Protein AF-A0AAP1Y9V9-F1 (afdb_monomer_lite)

Organism: NCBI:txid488447

Sequence (174 aa):
MPEAIRRLPFLPSIESAYAQGYRRLIYQPSYTEPELLLKYSEDALLICGTFGADVMSVFMSTMRAGGGTAKEEALLGRVVAIAATTPFPSNDGIKMVADLYLANQSSTGKISTFDEIEQFLIGHLVARWQDGLADLLDSGIVSVDQAKTAFPRSRNIEAFLTGYLKQKTPLAAS

Radius of gyration: 19.27 Å; chains: 1; bounding box: 49×48×45 Å

Structure (mmCIF, N/CA/C/O backbone):
data_AF-A0AAP1Y9V9-F1
#
_entry.id   AF-A0AAP1Y9V9-F1
#
loop_
_atom_site.group_PDB
_atom_site.id
_atom_site.type_symbol
_atom_site.label_atom_id
_atom_site.label_alt_id
_atom_site.label_comp_id
_atom_site.label_asym_id
_atom_site.label_entity_id
_atom_site.label_seq_id
_atom_site.pdbx_PDB_ins_code
_atom_site.Cartn_x
_atom_site.Cartn_y
_atom_site.Cartn_z
_atom_site.occupancy
_atom_site.B_iso_or_equiv
_atom_site.auth_seq_id
_atom_site.auth_comp_id
_atom_site.auth_asym_id
_atom_site.auth_atom_id
_atom_site.pdbx_PDB_model_num
ATOM 1 N N . MET A 1 1 ? 9.763 -18.306 8.914 1.00 54.47 1 MET A N 1
ATOM 2 C CA . MET A 1 1 ? 9.247 -18.309 7.528 1.00 54.47 1 MET A CA 1
ATOM 3 C C . MET A 1 1 ? 8.392 -19.557 7.327 1.00 54.47 1 MET A C 1
ATOM 5 O O . MET A 1 1 ? 8.914 -20.635 7.605 1.00 54.47 1 MET A O 1
ATOM 9 N N . PRO A 1 2 ? 7.115 -19.425 6.922 1.00 63.97 2 PRO A N 1
ATOM 10 C CA . PRO A 1 2 ? 6.211 -20.552 6.668 1.00 63.97 2 PRO A CA 1
ATOM 11 C C . PRO A 1 2 ? 6.784 -21.564 5.666 1.00 63.97 2 PRO A C 1
ATOM 13 O O . PRO A 1 2 ? 7.487 -21.182 4.730 1.00 63.97 2 PRO A O 1
ATOM 16 N N . GLU A 1 3 ? 6.472 -22.850 5.838 1.00 67.75 3 GLU A N 1
ATOM 17 C CA . GLU A 1 3 ? 7.038 -23.934 5.018 1.00 67.75 3 GLU A CA 1
ATOM 18 C C . GLU A 1 3 ? 6.672 -23.810 3.530 1.00 67.75 3 GLU A C 1
ATOM 20 O O . GLU A 1 3 ? 7.513 -24.046 2.666 1.00 67.75 3 GLU A O 1
ATOM 25 N N . ALA A 1 4 ? 5.460 -23.341 3.224 1.00 69.06 4 ALA A N 1
ATOM 26 C CA . ALA A 1 4 ? 5.018 -23.092 1.853 1.00 69.06 4 ALA A CA 1
ATOM 27 C C . ALA A 1 4 ? 5.918 -22.084 1.109 1.00 69.06 4 ALA A C 1
ATOM 29 O O . ALA A 1 4 ? 6.189 -22.260 -0.074 1.00 69.06 4 ALA A O 1
ATOM 30 N N . ILE A 1 5 ? 6.449 -21.077 1.814 1.00 62.88 5 ILE A N 1
ATOM 31 C CA . ILE A 1 5 ? 7.340 -20.059 1.234 1.00 62.88 5 ILE A CA 1
ATOM 32 C C . ILE A 1 5 ? 8.739 -20.636 0.972 1.00 62.88 5 ILE A C 1
ATOM 34 O O . ILE A 1 5 ? 9.381 -20.258 -0.000 1.00 62.88 5 ILE A O 1
ATOM 38 N N . ARG A 1 6 ? 9.202 -21.609 1.775 1.00 63.50 6 ARG A N 1
ATOM 39 C CA . ARG A 1 6 ? 10.507 -22.277 1.568 1.00 63.50 6 ARG A CA 1
ATOM 40 C C . ARG A 1 6 ? 10.582 -23.076 0.268 1.00 63.50 6 ARG A C 1
ATOM 42 O O . ARG A 1 6 ? 11.681 -23.354 -0.192 1.00 63.50 6 ARG A O 1
ATOM 49 N N . ARG A 1 7 ? 9.435 -23.471 -0.290 1.00 74.44 7 ARG A N 1
ATOM 50 C CA . ARG A 1 7 ? 9.356 -24.247 -1.537 1.00 74.44 7 ARG A CA 1
ATOM 51 C C . ARG A 1 7 ? 9.358 -23.368 -2.789 1.00 74.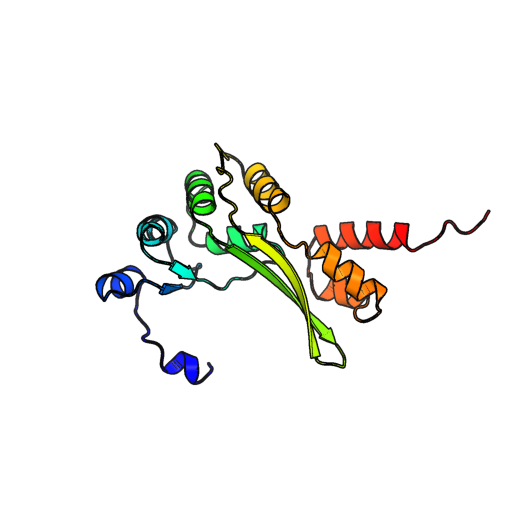44 7 ARG A C 1
ATOM 53 O O . ARG A 1 7 ? 9.420 -23.908 -3.889 1.00 74.44 7 ARG A O 1
ATOM 60 N N . LEU A 1 8 ? 9.272 -22.045 -2.641 1.00 72.00 8 LEU A N 1
ATOM 61 C CA . LEU A 1 8 ? 9.335 -21.132 -3.777 1.00 72.00 8 LEU A CA 1
ATOM 62 C C . LEU A 1 8 ? 10.791 -20.973 -4.245 1.00 72.00 8 LEU A C 1
ATOM 64 O O . LEU A 1 8 ? 11.683 -20.837 -3.404 1.00 72.00 8 LEU A O 1
ATOM 68 N N . PRO A 1 9 ? 11.048 -20.971 -5.566 1.00 78.50 9 PRO A N 1
ATOM 69 C CA . PRO A 1 9 ? 12.379 -20.703 -6.091 1.00 78.50 9 PRO A CA 1
ATOM 70 C C . PRO A 1 9 ? 12.794 -19.281 -5.703 1.00 78.50 9 PRO A C 1
ATOM 72 O O . PRO A 1 9 ? 12.160 -18.305 -6.104 1.00 78.50 9 PRO A O 1
ATOM 75 N N . PHE A 1 10 ? 13.853 -19.166 -4.901 1.00 81.88 10 PHE A N 1
ATOM 76 C CA . PHE A 1 10 ? 14.435 -17.880 -4.539 1.00 81.88 10 PHE A CA 1
ATOM 77 C C . PHE A 1 10 ? 15.539 -17.537 -5.533 1.00 81.88 10 PHE A C 1
ATOM 79 O O . PHE A 1 10 ? 16.533 -18.256 -5.642 1.00 81.88 10 PHE A O 1
ATOM 86 N N . LEU A 1 11 ? 15.346 -16.448 -6.271 1.00 84.81 11 LEU A N 1
ATOM 87 C CA . LEU A 1 11 ? 16.291 -15.968 -7.270 1.00 84.81 11 LEU A CA 1
ATOM 88 C C . LEU A 1 11 ? 16.897 -14.638 -6.819 1.00 84.81 11 LEU A C 1
ATOM 90 O O . LEU A 1 11 ? 16.235 -13.873 -6.119 1.00 84.81 11 LEU A O 1
ATOM 94 N N . PRO A 1 12 ? 18.154 -14.356 -7.201 1.00 85.12 12 PRO A N 1
ATOM 95 C CA . PRO A 1 12 ? 18.893 -13.219 -6.663 1.00 85.12 12 PRO A CA 1
ATOM 96 C C . PRO A 1 12 ? 18.370 -11.865 -7.157 1.00 85.12 12 PRO A C 1
ATOM 98 O O . PRO A 1 12 ? 18.695 -10.847 -6.555 1.00 85.12 12 PRO A O 1
ATOM 101 N N . SER A 1 13 ? 17.598 -11.831 -8.252 1.00 90.25 13 SER A N 1
ATOM 102 C CA . SER A 1 13 ? 17.090 -10.588 -8.833 1.00 90.25 13 SER A CA 1
ATOM 103 C C . SER A 1 13 ? 15.874 -10.802 -9.747 1.00 90.25 13 SER A C 1
ATOM 105 O O . SER A 1 13 ? 15.600 -11.926 -10.190 1.00 90.25 13 SER A O 1
ATOM 107 N N . ILE A 1 14 ? 15.165 -9.709 -10.063 1.00 92.62 14 ILE A N 1
ATOM 108 C CA . ILE A 1 14 ? 14.035 -9.697 -11.009 1.00 92.62 14 ILE A CA 1
ATOM 109 C C . ILE A 1 14 ? 14.495 -10.133 -12.404 1.00 92.62 14 ILE A C 1
ATOM 111 O O . ILE A 1 14 ? 13.809 -10.906 -13.065 1.00 92.62 14 ILE A O 1
ATOM 115 N N . GLU A 1 15 ? 15.674 -9.697 -12.838 1.00 94.44 15 GLU A N 1
ATOM 116 C CA . GLU A 1 15 ? 16.256 -10.035 -14.136 1.00 94.44 15 GLU A CA 1
ATOM 117 C C . GLU A 1 15 ? 16.513 -11.536 -14.264 1.00 94.44 15 GLU A C 1
ATOM 119 O O . GLU A 1 15 ? 16.151 -12.139 -15.274 1.00 94.44 15 GLU A O 1
ATOM 124 N N . SER A 1 16 ? 17.099 -12.151 -13.230 1.00 93.00 16 SER A N 1
ATOM 125 C CA . SER A 1 16 ? 17.358 -13.594 -13.213 1.00 93.00 16 SER A CA 1
ATOM 126 C C . SER A 1 16 ? 16.056 -14.392 -13.277 1.00 93.00 16 SER A C 1
ATOM 128 O O . SER A 1 16 ? 15.955 -15.356 -14.038 1.00 93.00 16 SER A O 1
ATOM 130 N N . ALA A 1 17 ? 15.038 -13.960 -12.528 1.00 93.19 17 ALA A N 1
ATOM 131 C CA . ALA A 1 17 ? 13.720 -14.578 -12.570 1.00 93.19 17 ALA A CA 1
ATOM 132 C C . ALA A 1 17 ? 13.053 -14.421 -13.941 1.00 93.19 17 ALA A C 1
ATOM 134 O O . ALA A 1 17 ? 12.577 -15.395 -14.523 1.00 93.19 17 ALA A O 1
ATOM 135 N N . TYR A 1 18 ? 13.084 -13.223 -14.511 1.00 94.75 18 TYR A N 1
ATOM 136 C CA . TYR A 1 18 ? 12.505 -12.967 -15.822 1.00 94.75 18 TYR A CA 1
ATOM 137 C C . TYR A 1 18 ? 13.182 -13.788 -16.933 1.00 94.75 18 TYR A C 1
ATOM 139 O O . TYR A 1 18 ? 12.489 -14.361 -17.781 1.00 94.75 18 TYR A O 1
ATOM 147 N N . ALA A 1 19 ? 14.516 -13.903 -16.900 1.00 94.88 19 ALA A N 1
ATOM 148 C CA . ALA A 1 19 ? 15.305 -14.696 -17.847 1.00 94.88 19 ALA A CA 1
ATOM 149 C C . ALA A 1 19 ? 14.996 -16.202 -17.779 1.00 94.88 19 ALA A C 1
ATOM 151 O O . ALA A 1 19 ? 15.082 -16.893 -18.790 1.00 94.88 19 ALA A O 1
ATOM 152 N N . GLN A 1 20 ? 14.583 -16.704 -16.613 1.00 94.38 20 GLN A N 1
ATOM 153 C CA . GLN A 1 20 ? 14.127 -18.086 -16.426 1.00 94.38 20 GLN A CA 1
ATOM 154 C C . GLN A 1 20 ? 12.648 -18.298 -16.798 1.00 94.38 20 GLN A C 1
ATOM 156 O O . GLN A 1 20 ? 12.111 -19.385 -16.601 1.00 94.38 20 GLN A O 1
ATOM 161 N N . GLY A 1 21 ? 11.978 -17.276 -17.340 1.00 94.69 21 GLY A N 1
ATOM 162 C CA . GLY A 1 21 ? 10.594 -17.364 -17.809 1.00 94.69 21 GLY A CA 1
ATOM 163 C C . GLY A 1 21 ? 9.536 -17.042 -16.752 1.00 94.69 21 GLY A C 1
ATOM 164 O O . GLY A 1 21 ? 8.344 -17.148 -17.038 1.00 94.69 21 GLY A O 1
ATOM 165 N N . TYR A 1 22 ? 9.920 -16.611 -15.546 1.00 94.31 22 TYR A N 1
ATOM 166 C CA . TYR A 1 22 ? 8.941 -16.191 -14.543 1.00 94.31 22 TYR A CA 1
ATOM 167 C C . TYR A 1 22 ? 8.296 -14.850 -14.938 1.00 94.31 22 TYR A C 1
ATOM 169 O O . TYR A 1 22 ? 8.966 -13.932 -15.414 1.00 94.31 22 TYR A O 1
ATOM 177 N N . ARG A 1 23 ? 6.974 -14.746 -14.742 1.00 95.69 23 ARG A N 1
ATOM 178 C CA . ARG A 1 23 ? 6.146 -13.555 -15.048 1.00 95.69 23 ARG A CA 1
ATOM 179 C C . ARG A 1 23 ? 5.265 -13.091 -13.890 1.00 95.69 23 ARG A C 1
ATOM 181 O O . ARG A 1 23 ? 4.483 -12.165 -14.038 1.00 95.69 23 ARG A O 1
ATOM 188 N N . ARG A 1 24 ? 5.369 -13.745 -12.734 1.00 95.00 24 ARG A N 1
ATOM 189 C CA . ARG A 1 24 ? 4.740 -13.329 -11.475 1.00 95.00 24 ARG A CA 1
ATOM 190 C C . ARG A 1 24 ? 5.829 -13.333 -10.422 1.00 95.00 24 ARG A C 1
ATOM 192 O O . ARG A 1 24 ? 6.334 -14.403 -10.090 1.00 95.00 24 ARG A O 1
ATOM 199 N N . LEU A 1 25 ? 6.241 -12.154 -9.982 1.00 94.44 25 LEU A N 1
ATOM 200 C CA . LEU A 1 25 ? 7.453 -11.968 -9.195 1.00 94.44 25 LEU A CA 1
ATOM 201 C C . LEU A 1 25 ? 7.109 -11.268 -7.889 1.00 94.44 25 LEU A C 1
ATOM 203 O O . LEU A 1 25 ? 6.519 -10.192 -7.905 1.00 94.44 25 LEU A O 1
ATOM 207 N N . ILE A 1 26 ? 7.498 -11.876 -6.769 1.00 93.19 26 ILE A N 1
ATOM 208 C CA . ILE A 1 26 ? 7.462 -11.214 -5.465 1.00 93.19 26 ILE A CA 1
ATOM 209 C C . ILE A 1 26 ? 8.830 -10.575 -5.239 1.00 93.19 26 ILE A C 1
ATOM 211 O O . ILE A 1 26 ? 9.840 -11.276 -5.294 1.00 93.19 26 ILE A O 1
ATOM 215 N N . TYR A 1 27 ? 8.872 -9.268 -4.993 1.00 92.06 27 TYR A N 1
ATOM 216 C CA . TYR A 1 27 ? 10.117 -8.523 -4.798 1.00 92.06 27 TYR A CA 1
ATOM 217 C C . TYR A 1 27 ? 10.100 -7.692 -3.512 1.00 92.06 27 TYR A C 1
ATOM 219 O O . TYR A 1 27 ? 9.049 -7.443 -2.917 1.00 92.06 27 TYR A O 1
ATOM 227 N N . GLN A 1 28 ? 11.289 -7.259 -3.084 1.00 90.12 28 GLN A N 1
ATOM 228 C CA . GLN A 1 28 ? 11.462 -6.383 -1.929 1.00 90.12 28 GLN A CA 1
ATOM 229 C C . GLN A 1 28 ? 11.789 -4.950 -2.388 1.00 90.12 28 GLN A C 1
ATOM 231 O O . GLN A 1 28 ? 12.848 -4.737 -2.985 1.00 90.12 28 GLN A O 1
ATOM 236 N N . PRO A 1 29 ? 10.938 -3.952 -2.081 1.00 89.25 29 PRO A N 1
ATOM 237 C CA . PRO A 1 29 ? 11.039 -2.616 -2.674 1.00 89.25 29 PRO A CA 1
ATOM 238 C C . PRO A 1 29 ? 12.271 -1.826 -2.217 1.00 89.25 29 PRO A C 1
ATOM 240 O O . PRO A 1 29 ? 12.743 -0.955 -2.935 1.00 89.25 29 PRO A O 1
ATOM 243 N N . SER A 1 30 ? 12.851 -2.152 -1.057 1.00 87.19 30 SER A N 1
ATOM 244 C CA . SER A 1 30 ? 14.060 -1.483 -0.551 1.00 87.19 30 SER A CA 1
ATOM 245 C C . SER A 1 30 ? 15.330 -1.754 -1.367 1.00 87.19 30 SER A C 1
ATOM 247 O O . SER A 1 30 ? 16.323 -1.069 -1.153 1.00 87.19 30 SER A O 1
ATOM 249 N N . TYR A 1 31 ? 15.327 -2.767 -2.240 1.00 85.06 31 TYR A N 1
ATOM 250 C CA . TYR A 1 31 ? 16.508 -3.208 -2.999 1.00 85.06 31 TYR A CA 1
ATOM 251 C C . TYR A 1 31 ? 16.246 -3.310 -4.504 1.00 85.06 31 TYR A C 1
ATOM 253 O O . TYR A 1 31 ? 17.023 -3.929 -5.223 1.00 85.06 31 TYR A O 1
ATOM 261 N N . THR A 1 32 ? 15.113 -2.789 -4.975 1.00 88.12 32 THR A N 1
ATOM 262 C CA . THR A 1 32 ? 14.722 -2.886 -6.381 1.00 88.12 32 THR A CA 1
ATOM 263 C C . THR A 1 32 ? 14.587 -1.494 -6.961 1.00 88.12 32 THR A C 1
ATOM 265 O O . THR A 1 32 ? 13.717 -0.733 -6.546 1.00 88.12 32 THR A O 1
ATOM 268 N N . GLU A 1 33 ? 15.438 -1.187 -7.934 1.00 90.19 33 GLU A N 1
ATOM 269 C CA . GLU A 1 33 ? 15.424 0.104 -8.610 1.00 90.19 33 GLU A CA 1
ATOM 270 C C . GLU A 1 33 ? 14.121 0.300 -9.410 1.00 90.19 33 GLU A C 1
ATOM 272 O O . GLU A 1 33 ? 13.682 -0.628 -10.106 1.00 90.19 33 GLU A O 1
ATOM 277 N N . PRO A 1 34 ? 13.515 1.500 -9.381 1.00 89.81 34 PRO A N 1
ATOM 278 C CA . PRO A 1 34 ? 12.311 1.821 -10.149 1.00 89.81 34 PRO A CA 1
ATOM 279 C C . PRO A 1 34 ? 12.420 1.513 -11.644 1.00 89.81 34 PRO A C 1
ATOM 281 O O . PRO A 1 34 ? 11.443 1.117 -12.272 1.00 89.81 34 PRO A O 1
ATOM 284 N N . GLU A 1 35 ? 13.608 1.665 -12.229 1.00 91.50 35 GLU A N 1
ATOM 285 C CA . GLU A 1 35 ? 13.878 1.339 -13.630 1.00 91.50 35 GLU A CA 1
ATOM 286 C C . GLU A 1 35 ? 13.600 -0.129 -13.953 1.00 91.50 35 GLU A C 1
ATOM 288 O O . GLU A 1 35 ? 13.085 -0.439 -15.028 1.00 91.50 35 GLU A O 1
ATOM 293 N N . LEU A 1 36 ? 13.911 -1.036 -13.024 1.00 92.75 36 LEU A N 1
ATOM 294 C CA . LEU A 1 36 ? 13.607 -2.455 -13.183 1.00 92.75 36 LEU A CA 1
ATOM 295 C C . LEU A 1 36 ? 12.099 -2.682 -13.094 1.00 92.75 36 LEU A C 1
ATOM 297 O O . LEU A 1 36 ? 11.553 -3.446 -13.888 1.00 92.75 36 LEU A O 1
ATOM 301 N N . LEU A 1 37 ? 11.415 -1.983 -12.185 1.00 93.38 37 LEU A N 1
ATOM 302 C CA . LEU A 1 37 ? 9.959 -2.057 -12.075 1.00 93.38 37 LEU A CA 1
ATOM 303 C C . LEU A 1 37 ? 9.289 -1.603 -13.375 1.00 93.38 37 LEU A C 1
ATOM 305 O O . LEU A 1 37 ? 8.465 -2.330 -13.925 1.00 93.38 37 LEU A O 1
ATOM 309 N N . LEU A 1 38 ? 9.697 -0.455 -13.920 1.00 93.06 38 LEU A N 1
ATOM 310 C CA . LEU A 1 38 ? 9.186 0.060 -15.191 1.00 93.06 38 LEU A CA 1
ATOM 311 C C . LEU A 1 38 ? 9.447 -0.911 -16.338 1.00 93.06 38 LEU A C 1
ATOM 313 O O . LEU A 1 38 ? 8.523 -1.242 -17.072 1.00 93.06 38 LEU A O 1
ATOM 317 N N . LYS A 1 39 ? 10.682 -1.406 -16.455 1.00 94.75 39 LYS A N 1
ATOM 318 C CA . LYS A 1 39 ? 11.078 -2.325 -17.524 1.00 94.75 39 LYS A CA 1
ATOM 319 C C . LYS A 1 39 ? 10.284 -3.630 -17.496 1.00 94.75 39 LYS A C 1
ATOM 321 O O . LYS A 1 39 ? 9.831 -4.089 -18.537 1.00 94.75 39 LYS A O 1
ATOM 326 N N . TYR A 1 40 ? 10.163 -4.264 -16.331 1.00 95.31 40 TYR A N 1
ATOM 327 C CA . TYR A 1 40 ? 9.574 -5.601 -16.244 1.00 95.31 40 TYR A CA 1
ATOM 328 C C . TYR A 1 40 ? 8.058 -5.589 -16.040 1.00 95.31 40 TYR A C 1
ATOM 330 O O . TYR A 1 40 ? 7.419 -6.586 -16.363 1.00 95.31 40 TYR A O 1
ATOM 338 N N . SER A 1 41 ? 7.465 -4.481 -15.582 1.00 93.94 41 SER A N 1
ATOM 339 C CA . SER A 1 41 ? 6.001 -4.347 -15.460 1.00 93.94 41 SER A CA 1
ATOM 340 C C . SER A 1 41 ? 5.256 -4.368 -16.800 1.00 93.94 41 SER A C 1
ATOM 342 O O . SER A 1 41 ? 4.039 -4.527 -16.810 1.00 93.94 41 SER A O 1
ATOM 344 N N . GLU A 1 42 ? 5.957 -4.247 -17.932 1.00 92.69 42 GLU A N 1
ATOM 345 C CA . GLU A 1 42 ? 5.348 -4.354 -19.265 1.00 92.69 42 GLU A CA 1
ATOM 346 C C . GLU A 1 42 ? 4.884 -5.776 -19.608 1.00 92.69 42 GLU A C 1
ATOM 348 O O . GLU A 1 42 ? 3.928 -5.934 -20.363 1.00 92.69 42 GLU A O 1
ATOM 353 N N . ASP A 1 43 ? 5.541 -6.800 -19.053 1.00 95.50 43 ASP A N 1
ATOM 354 C CA . ASP A 1 43 ? 5.281 -8.214 -19.377 1.00 95.50 43 ASP A CA 1
ATOM 355 C C . ASP A 1 43 ? 5.128 -9.106 -18.128 1.00 95.50 43 ASP A C 1
ATOM 357 O O . ASP A 1 43 ? 4.648 -10.235 -18.210 1.00 95.50 43 ASP A O 1
ATOM 361 N N . ALA A 1 44 ? 5.515 -8.627 -16.941 1.00 96.25 44 ALA A N 1
ATOM 362 C CA . ALA A 1 44 ? 5.440 -9.380 -15.693 1.00 96.25 44 ALA A CA 1
ATOM 363 C C . ALA A 1 44 ? 4.592 -8.671 -14.627 1.00 96.25 44 ALA A C 1
ATOM 365 O O . ALA A 1 44 ? 4.661 -7.460 -14.434 1.00 96.25 44 ALA A O 1
ATOM 366 N N . LEU A 1 45 ? 3.845 -9.462 -13.855 1.00 96.19 45 LEU A N 1
ATOM 367 C CA . LEU A 1 45 ? 3.175 -9.017 -12.640 1.00 96.19 45 LEU A CA 1
ATOM 368 C C . LEU A 1 45 ? 4.186 -8.960 -11.492 1.00 96.19 45 LEU A C 1
ATOM 370 O O . LEU A 1 45 ? 4.686 -9.995 -11.040 1.00 96.19 45 LEU A O 1
ATOM 374 N N . LEU A 1 46 ? 4.449 -7.752 -11.004 1.00 95.75 46 LEU A N 1
ATOM 375 C CA . LEU A 1 46 ? 5.330 -7.497 -9.870 1.00 95.75 46 LEU A CA 1
ATOM 376 C C . LEU A 1 46 ? 4.488 -7.276 -8.609 1.00 95.75 46 LEU A C 1
ATOM 378 O O . LEU A 1 46 ? 3.557 -6.476 -8.609 1.00 95.75 46 LEU A O 1
ATOM 382 N N . ILE A 1 47 ? 4.803 -8.003 -7.540 1.00 95.44 47 ILE A N 1
ATOM 383 C CA . ILE A 1 47 ? 4.080 -7.979 -6.267 1.00 95.44 47 ILE A CA 1
ATOM 384 C C . ILE A 1 47 ? 5.083 -7.670 -5.161 1.00 95.44 47 ILE A C 1
ATOM 386 O O . ILE A 1 47 ? 6.113 -8.330 -5.048 1.00 95.44 47 ILE A O 1
ATOM 390 N N . CYS A 1 48 ? 4.780 -6.709 -4.300 1.00 93.62 48 CYS A N 1
ATOM 391 C CA . CYS A 1 48 ? 5.579 -6.460 -3.108 1.00 93.62 48 CYS A CA 1
ATOM 392 C C . CYS A 1 48 ? 4.698 -6.224 -1.887 1.00 93.62 48 CYS A C 1
ATOM 394 O O . CYS A 1 48 ? 3.581 -5.724 -1.992 1.00 93.62 48 CYS A O 1
ATOM 396 N N . GLY A 1 49 ? 5.240 -6.558 -0.718 1.00 92.44 49 GLY A N 1
ATOM 397 C CA . GLY A 1 49 ? 4.727 -6.097 0.566 1.00 92.44 49 GLY A CA 1
ATOM 398 C C . GLY A 1 49 ? 5.599 -4.959 1.087 1.00 92.44 49 GLY A C 1
ATOM 399 O O . GLY A 1 49 ? 6.825 -5.018 0.987 1.00 92.44 49 GLY A O 1
ATOM 400 N N . THR A 1 50 ? 4.976 -3.927 1.645 1.00 91.25 50 THR A N 1
ATOM 401 C CA . THR A 1 50 ? 5.675 -2.811 2.287 1.00 91.25 50 THR A CA 1
ATOM 402 C C . THR A 1 50 ? 4.838 -2.240 3.428 1.00 91.25 50 THR A C 1
ATOM 404 O O . THR A 1 50 ? 3.721 -2.695 3.670 1.00 91.25 50 THR A O 1
ATOM 407 N N . PHE A 1 51 ? 5.389 -1.272 4.154 1.00 85.38 51 PHE A N 1
ATOM 408 C CA . PHE A 1 51 ? 4.712 -0.616 5.268 1.00 85.38 51 PHE A CA 1
ATOM 409 C C . PHE A 1 51 ? 4.139 0.731 4.825 1.00 85.38 51 PHE A C 1
ATOM 411 O O . PHE A 1 51 ? 4.858 1.557 4.268 1.00 85.38 51 PHE A O 1
ATOM 418 N N . GLY A 1 52 ? 2.864 0.961 5.118 1.00 86.56 52 GLY A N 1
ATOM 419 C CA . GLY A 1 52 ? 2.162 2.218 4.883 1.00 86.56 52 GLY A CA 1
ATOM 420 C C . GLY A 1 52 ? 0.782 2.161 5.530 1.00 86.56 52 GLY A C 1
ATOM 421 O O . GLY A 1 52 ? 0.209 1.081 5.655 1.00 86.56 52 GLY A O 1
ATOM 422 N N . ALA A 1 53 ? 0.294 3.305 5.999 1.00 80.75 53 ALA A N 1
ATOM 423 C CA . ALA A 1 53 ? -1.004 3.423 6.666 1.00 80.75 53 ALA A CA 1
ATOM 424 C C . ALA A 1 53 ? -2.150 3.748 5.689 1.00 80.75 53 ALA A C 1
ATOM 426 O O . ALA A 1 53 ? -3.315 3.623 6.051 1.00 80.75 53 ALA A O 1
ATOM 427 N N . ASP A 1 54 ? -1.810 4.169 4.472 1.00 87.69 54 ASP A N 1
ATOM 428 C CA . ASP A 1 54 ? -2.710 4.565 3.387 1.00 87.69 54 ASP A CA 1
ATOM 429 C C . ASP A 1 54 ? -2.059 4.239 2.030 1.00 87.69 54 ASP A C 1
ATOM 431 O O . ASP A 1 54 ? -0.877 3.883 1.950 1.00 87.69 54 ASP A O 1
ATOM 435 N N . VAL A 1 55 ? -2.821 4.336 0.939 1.00 92.56 55 VAL A N 1
ATOM 436 C CA . VAL A 1 55 ? -2.313 3.992 -0.405 1.00 92.56 55 VAL A CA 1
ATOM 437 C C . VAL A 1 55 ? -1.127 4.847 -0.838 1.00 92.56 55 VAL A C 1
ATOM 439 O O . VAL A 1 55 ? -0.242 4.336 -1.522 1.00 92.56 55 VAL A O 1
ATOM 442 N N . MET A 1 56 ? -1.062 6.110 -0.409 1.00 90.75 56 MET A N 1
ATOM 443 C CA . MET A 1 56 ? 0.033 7.014 -0.755 1.00 90.75 56 MET A CA 1
ATOM 444 C C . MET A 1 56 ? 1.337 6.574 -0.086 1.00 90.75 56 MET A C 1
ATOM 446 O O . MET A 1 56 ? 2.361 6.398 -0.740 1.00 90.75 56 MET A O 1
ATOM 450 N N . SER A 1 57 ? 1.309 6.311 1.218 1.00 89.31 57 SER A N 1
ATOM 451 C CA . SER A 1 57 ? 2.478 5.829 1.959 1.00 89.31 57 SER A CA 1
ATOM 452 C C . SER A 1 57 ? 2.948 4.448 1.493 1.00 89.31 57 SER A C 1
ATOM 454 O O . SER A 1 57 ? 4.159 4.199 1.461 1.00 89.31 57 SER A O 1
ATOM 456 N N . VAL A 1 58 ? 2.028 3.570 1.077 1.00 92.62 58 VAL A N 1
ATOM 457 C CA . VAL A 1 58 ? 2.371 2.285 0.445 1.00 92.62 58 VAL A CA 1
ATOM 458 C C . VAL A 1 58 ? 3.017 2.499 -0.926 1.00 92.62 58 VAL A C 1
ATOM 460 O O . VAL A 1 58 ? 4.061 1.903 -1.208 1.00 92.62 58 VAL A O 1
ATOM 463 N N . PHE A 1 59 ? 2.456 3.379 -1.758 1.00 92.25 59 PHE A N 1
ATOM 464 C CA . PHE A 1 59 ? 3.019 3.727 -3.062 1.00 92.25 59 PHE A CA 1
ATOM 465 C C . PHE A 1 59 ? 4.444 4.279 -2.924 1.00 92.25 59 PHE A C 1
ATOM 467 O O . PHE A 1 59 ? 5.389 3.720 -3.481 1.00 92.25 59 PHE A O 1
ATOM 474 N N . MET A 1 60 ? 4.637 5.285 -2.070 1.00 89.06 60 MET A N 1
ATOM 475 C CA . MET A 1 60 ? 5.954 5.874 -1.814 1.00 89.06 60 MET A CA 1
ATOM 476 C C . MET A 1 60 ? 6.943 4.860 -1.233 1.00 89.06 60 MET A C 1
ATOM 478 O O . MET A 1 60 ? 8.120 4.848 -1.592 1.00 89.06 60 MET A O 1
ATOM 482 N N . SER A 1 61 ? 6.484 3.948 -0.373 1.00 89.75 61 SER A N 1
ATOM 483 C CA . SER A 1 61 ? 7.350 2.901 0.178 1.00 89.75 61 SER A CA 1
ATOM 484 C C . SER A 1 61 ? 7.726 1.818 -0.833 1.00 89.75 61 SER A C 1
ATOM 486 O O . SER A 1 61 ? 8.681 1.079 -0.583 1.00 89.75 61 SER A O 1
ATOM 488 N N . THR A 1 62 ? 7.016 1.725 -1.957 1.00 87.81 62 THR A N 1
ATOM 489 C CA . THR A 1 62 ? 7.387 0.874 -3.098 1.00 87.81 62 THR A CA 1
ATOM 490 C C . THR A 1 62 ? 8.559 1.475 -3.882 1.00 87.81 62 THR A C 1
ATOM 492 O O . THR A 1 62 ? 9.369 0.741 -4.440 1.00 87.81 62 THR A O 1
ATOM 495 N N . MET A 1 63 ? 8.708 2.801 -3.825 1.00 84.62 63 MET A N 1
ATOM 496 C CA . MET A 1 63 ? 9.748 3.603 -4.483 1.00 84.62 63 MET A CA 1
ATOM 497 C C . MET A 1 63 ? 10.971 3.870 -3.597 1.00 84.62 63 MET A C 1
ATOM 499 O O . MET A 1 63 ? 11.754 4.784 -3.844 1.00 84.62 63 MET A O 1
ATOM 503 N N . ARG A 1 64 ? 11.157 3.088 -2.528 1.00 83.06 64 ARG A N 1
ATOM 504 C CA . ARG A 1 64 ? 12.154 3.378 -1.486 1.00 83.06 64 ARG A CA 1
ATOM 505 C C . ARG A 1 64 ? 13.601 3.399 -1.993 1.00 83.06 64 ARG A C 1
ATOM 507 O O . ARG A 1 64 ? 14.420 4.096 -1.402 1.00 83.06 64 ARG A O 1
ATOM 514 N N . ALA A 1 65 ? 13.907 2.658 -3.058 1.00 80.12 65 ALA A N 1
ATOM 515 C 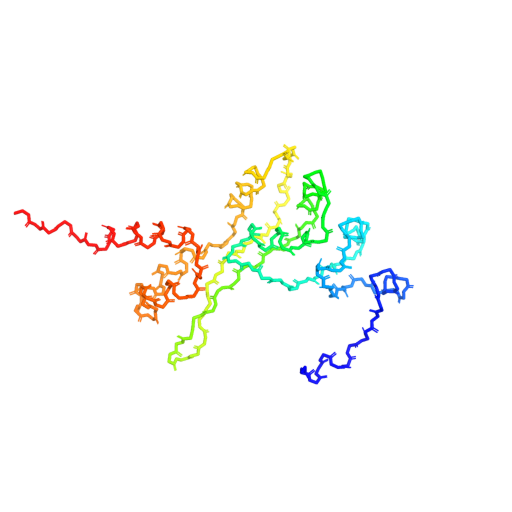CA . ALA A 1 65 ? 15.227 2.669 -3.690 1.00 80.12 65 ALA A CA 1
ATOM 516 C C . ALA A 1 65 ? 15.557 4.004 -4.399 1.00 80.12 65 ALA A C 1
ATOM 518 O O . ALA A 1 65 ? 16.721 4.280 -4.665 1.00 80.12 65 ALA A O 1
ATOM 519 N N . GLY A 1 66 ? 14.568 4.876 -4.633 1.00 74.56 66 GLY A N 1
ATOM 520 C CA . GLY A 1 66 ? 14.749 6.212 -5.204 1.00 74.56 66 GLY A CA 1
ATOM 521 C C . GLY A 1 66 ? 13.899 6.422 -6.452 1.00 74.56 66 GLY A C 1
ATOM 522 O O . GLY A 1 66 ? 12.883 5.764 -6.631 1.00 74.56 66 GLY A O 1
ATOM 523 N N . GLY A 1 67 ? 14.304 7.350 -7.325 1.00 70.94 67 GLY A N 1
ATOM 524 C CA . GLY A 1 67 ? 13.737 7.480 -8.675 1.00 70.94 67 GLY A CA 1
ATOM 525 C C . GLY A 1 67 ? 13.287 8.878 -9.092 1.00 70.94 67 GLY A C 1
ATOM 526 O O . GLY A 1 67 ? 13.360 9.193 -10.279 1.00 70.94 67 GLY A O 1
ATOM 527 N N . GLY A 1 68 ? 12.905 9.720 -8.130 1.00 78.94 68 GLY A N 1
ATOM 528 C CA . GLY A 1 68 ? 12.398 11.071 -8.380 1.00 78.94 68 GLY A CA 1
ATOM 529 C C . GLY A 1 68 ? 11.024 11.098 -9.062 1.00 78.94 68 GLY A C 1
ATOM 530 O O . GLY A 1 68 ? 10.522 10.087 -9.554 1.00 78.94 68 GLY A O 1
ATOM 531 N N . THR A 1 69 ? 10.430 12.289 -9.134 1.00 76.62 69 THR A N 1
ATOM 532 C CA . THR A 1 69 ? 9.011 12.482 -9.484 1.00 76.62 69 THR A CA 1
ATOM 533 C C . THR A 1 69 ? 8.613 11.957 -10.864 1.00 76.62 69 THR A C 1
ATOM 535 O O . THR A 1 69 ? 7.537 11.391 -11.020 1.00 76.62 69 THR A O 1
ATOM 538 N N . ALA A 1 70 ? 9.495 12.040 -11.866 1.00 80.75 70 ALA A N 1
ATOM 539 C CA . ALA A 1 70 ? 9.198 11.514 -13.203 1.00 80.75 70 ALA A CA 1
ATOM 540 C C . ALA A 1 70 ? 9.011 9.983 -13.218 1.00 80.75 70 ALA A C 1
ATOM 542 O O . ALA A 1 70 ? 8.211 9.456 -13.989 1.00 80.75 70 ALA A O 1
ATOM 543 N N . LYS A 1 71 ? 9.742 9.249 -12.367 1.00 84.69 71 LYS A N 1
ATOM 544 C CA . LYS A 1 71 ? 9.581 7.793 -12.259 1.00 84.69 71 LYS A CA 1
ATOM 545 C C . LYS A 1 71 ? 8.397 7.419 -11.381 1.00 84.69 71 LYS A C 1
ATOM 547 O O . LYS A 1 71 ? 7.788 6.387 -11.634 1.00 84.69 71 LYS A O 1
ATOM 552 N N . GLU A 1 72 ? 8.078 8.242 -10.383 1.00 84.88 72 GLU A N 1
ATOM 553 C CA . GLU A 1 72 ? 6.866 8.088 -9.575 1.00 84.88 72 GLU A CA 1
ATOM 554 C C . GLU A 1 72 ? 5.624 8.159 -10.473 1.00 84.88 72 GLU A C 1
ATOM 556 O O . GLU A 1 72 ? 4.830 7.225 -10.477 1.00 84.88 72 GLU A O 1
ATOM 561 N N . GLU A 1 73 ? 5.507 9.181 -11.323 1.00 85.38 73 GLU A N 1
ATOM 562 C CA . GLU A 1 73 ? 4.415 9.289 -12.301 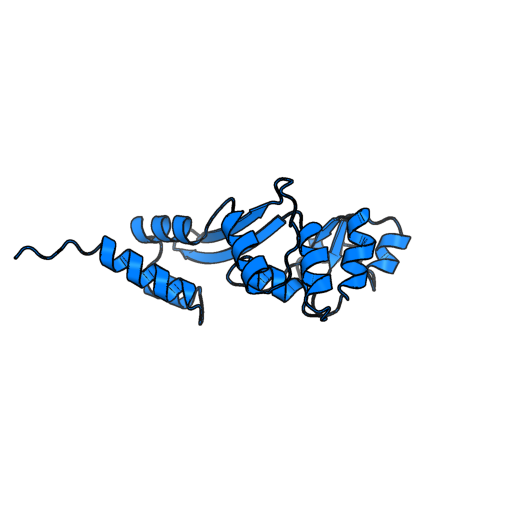1.00 85.38 73 GLU A CA 1
ATOM 563 C C . GLU A 1 73 ? 4.357 8.067 -13.234 1.00 85.38 73 GLU A C 1
ATOM 565 O O . GLU A 1 73 ? 3.314 7.423 -13.378 1.00 85.38 73 GLU A O 1
ATOM 570 N N . ALA A 1 74 ? 5.493 7.712 -13.843 1.00 88.06 74 ALA A N 1
ATOM 571 C CA . ALA A 1 74 ? 5.555 6.593 -14.775 1.00 88.06 74 ALA A CA 1
ATOM 572 C C . ALA A 1 74 ? 5.157 5.264 -14.112 1.00 88.06 74 ALA A C 1
ATOM 574 O O . ALA A 1 74 ? 4.478 4.450 -14.737 1.00 88.06 74 ALA A O 1
ATOM 575 N N . LEU A 1 75 ? 5.556 5.037 -12.855 1.00 89.31 75 LEU A N 1
ATOM 576 C CA . LEU A 1 75 ? 5.193 3.827 -12.122 1.00 89.31 75 LEU A CA 1
ATOM 577 C C . LEU A 1 75 ? 3.757 3.838 -11.637 1.00 89.31 75 LEU A C 1
ATOM 579 O O . LEU A 1 75 ? 3.125 2.788 -11.698 1.00 89.31 75 LEU A O 1
ATOM 583 N N . LEU A 1 76 ? 3.213 4.988 -11.235 1.00 90.31 76 LEU A N 1
ATOM 584 C CA . LEU A 1 76 ? 1.791 5.118 -10.926 1.00 90.31 76 LEU A CA 1
ATOM 585 C C . LEU A 1 76 ? 0.936 4.635 -12.105 1.00 90.31 76 LEU A C 1
ATOM 587 O O . LEU A 1 76 ? 0.002 3.862 -11.907 1.00 90.31 76 LEU A O 1
ATOM 591 N N . GLY A 1 77 ? 1.326 4.983 -13.337 1.00 89.38 77 GLY A N 1
ATOM 592 C CA . GLY A 1 77 ? 0.681 4.496 -14.562 1.00 89.38 77 GLY A CA 1
ATOM 593 C C . GLY A 1 77 ? 0.807 2.985 -14.815 1.00 89.38 77 GLY A C 1
ATOM 594 O O . GLY A 1 77 ? 0.092 2.446 -15.658 1.00 89.38 77 GLY A O 1
ATOM 595 N N . ARG A 1 78 ? 1.693 2.279 -14.100 1.00 91.31 78 ARG A N 1
ATOM 596 C CA . ARG A 1 78 ? 1.866 0.814 -14.165 1.00 91.31 78 ARG A CA 1
ATOM 597 C C . ARG A 1 78 ? 1.218 0.073 -12.996 1.00 91.31 78 ARG A C 1
ATOM 599 O O . ARG A 1 78 ? 1.085 -1.149 -13.056 1.00 91.31 78 ARG A O 1
ATOM 606 N N . VAL A 1 79 ? 0.826 0.771 -11.931 1.00 92.75 79 VAL A N 1
ATOM 607 C CA . VAL A 1 79 ? 0.193 0.150 -10.764 1.00 92.75 79 VAL A CA 1
ATOM 608 C C . VAL A 1 79 ? -1.181 -0.387 -11.149 1.00 92.75 79 VAL A C 1
ATOM 610 O O . VAL A 1 79 ? -2.048 0.363 -11.580 1.00 92.75 79 VAL A O 1
ATOM 613 N N . VAL A 1 80 ? -1.406 -1.682 -10.920 1.00 93.81 80 VAL A N 1
ATOM 614 C CA . VAL A 1 80 ? -2.720 -2.321 -11.112 1.00 93.81 80 VAL A CA 1
ATOM 615 C C . VAL A 1 80 ? -3.586 -2.204 -9.856 1.00 93.81 80 VAL A C 1
ATOM 617 O O . VAL A 1 80 ? -4.792 -1.985 -9.950 1.00 93.81 80 VAL A O 1
ATOM 620 N N . ALA A 1 81 ? -2.978 -2.353 -8.677 1.00 95.31 81 ALA A N 1
ATOM 621 C CA . ALA A 1 81 ? -3.671 -2.309 -7.398 1.00 95.31 81 ALA A CA 1
ATOM 622 C C . ALA A 1 81 ? -2.727 -1.915 -6.255 1.00 95.31 81 ALA A C 1
ATOM 624 O O . ALA A 1 81 ? -1.548 -2.274 -6.272 1.00 95.31 81 ALA A O 1
ATOM 625 N N . ILE A 1 82 ? -3.269 -1.245 -5.237 1.00 95.94 82 ILE A N 1
ATOM 626 C CA . ILE A 1 82 ? -2.608 -1.009 -3.947 1.00 95.94 82 ILE A CA 1
ATOM 627 C C . ILE A 1 82 ? -3.614 -1.305 -2.843 1.00 95.94 82 ILE A C 1
ATOM 629 O O . ILE A 1 82 ? -4.715 -0.761 -2.857 1.00 95.94 82 ILE A O 1
ATOM 633 N N . ALA A 1 83 ? -3.224 -2.131 -1.876 1.00 95.19 83 ALA A N 1
ATOM 634 C CA . ALA A 1 83 ? -3.997 -2.377 -0.667 1.00 95.19 83 ALA A CA 1
ATOM 635 C C . ALA A 1 83 ? -3.175 -1.944 0.552 1.00 95.19 83 ALA A C 1
ATOM 637 O O . ALA A 1 83 ? -2.126 -2.528 0.831 1.00 95.19 83 ALA A O 1
ATOM 638 N N . ALA A 1 84 ? -3.651 -0.930 1.270 1.00 94.19 84 ALA A N 1
ATOM 639 C CA . ALA A 1 84 ? -3.103 -0.521 2.557 1.00 94.19 84 ALA A CA 1
ATOM 640 C C . ALA A 1 84 ? -4.063 -0.990 3.648 1.00 94.19 84 ALA A C 1
ATOM 642 O O . ALA A 1 84 ? -5.177 -0.484 3.739 1.00 94.19 84 ALA A O 1
ATOM 643 N N . THR A 1 85 ? -3.663 -1.988 4.438 1.00 93.44 85 THR A N 1
ATOM 644 C CA . THR A 1 85 ? -4.533 -2.616 5.443 1.00 93.44 85 THR A CA 1
ATOM 645 C C . THR A 1 85 ? -4.058 -2.317 6.855 1.00 93.44 85 THR A C 1
ATOM 647 O O . THR A 1 85 ? -2.882 -2.529 7.159 1.00 93.44 85 THR A O 1
ATOM 650 N N . THR A 1 86 ? -4.985 -1.965 7.742 1.00 93.00 86 THR A N 1
ATOM 651 C CA . THR A 1 86 ? -4.707 -1.785 9.171 1.00 93.00 86 THR A CA 1
ATOM 652 C C . THR A 1 86 ? -5.478 -2.829 9.984 1.00 93.00 86 THR A C 1
ATOM 654 O O . THR A 1 86 ? -6.714 -2.831 9.952 1.00 93.00 86 THR A O 1
ATOM 657 N N . PRO A 1 87 ? -4.786 -3.738 10.697 1.00 93.00 87 PRO A N 1
ATOM 658 C CA . PRO A 1 87 ? -5.430 -4.770 11.494 1.00 93.00 87 PRO A CA 1
ATOM 659 C C . PRO A 1 87 ? -5.849 -4.261 12.880 1.00 93.00 87 PRO A C 1
ATOM 661 O O . PRO A 1 87 ? -5.125 -3.521 13.543 1.00 93.00 87 PRO A O 1
ATOM 664 N N . PHE A 1 88 ? -6.988 -4.760 13.346 1.00 92.94 88 PHE A N 1
ATOM 665 C CA . PHE A 1 88 ? -7.576 -4.523 14.657 1.00 92.94 88 PHE A CA 1
ATOM 666 C C . PHE A 1 88 ? -7.850 -5.860 15.348 1.00 92.94 88 PHE A C 1
ATOM 668 O O . PHE A 1 88 ? -8.747 -6.594 14.925 1.00 92.94 88 PHE A O 1
ATOM 675 N N . PRO A 1 89 ? -7.095 -6.208 16.401 1.00 90.38 89 PRO A N 1
ATOM 676 C CA . PRO A 1 89 ? -7.416 -7.362 17.230 1.00 90.38 89 PRO A CA 1
ATOM 677 C C . PRO A 1 89 ? -8.766 -7.172 17.940 1.00 90.38 89 PRO A C 1
ATOM 679 O O . PRO A 1 89 ? -8.978 -6.159 18.608 1.00 90.38 89 PRO A O 1
ATOM 682 N N . SER A 1 90 ? -9.654 -8.157 17.825 1.00 86.69 90 SER A N 1
ATOM 683 C CA . SER A 1 90 ? -10.952 -8.239 18.502 1.00 86.69 90 SER A CA 1
ATOM 684 C C . SER A 1 90 ? -11.126 -9.603 19.182 1.00 86.69 90 SER A C 1
ATOM 686 O O . SER A 1 90 ? -10.347 -10.535 18.976 1.00 86.69 90 SER A O 1
ATOM 688 N N . ASN A 1 91 ? -12.168 -9.741 20.006 1.00 84.38 91 ASN A N 1
ATOM 689 C CA . ASN A 1 91 ? -12.444 -10.984 20.740 1.00 84.38 91 ASN A CA 1
ATOM 690 C C . ASN A 1 91 ? -12.731 -12.189 19.821 1.00 84.38 91 ASN A C 1
ATOM 692 O O . ASN A 1 91 ? -12.538 -13.330 20.228 1.00 84.38 91 ASN A O 1
ATOM 696 N N . ASP A 1 92 ? -13.199 -11.941 18.597 1.00 86.94 92 ASP A N 1
ATOM 697 C CA . ASP A 1 92 ? -13.575 -12.945 17.599 1.00 86.94 92 ASP A CA 1
ATOM 698 C C . ASP A 1 92 ? -12.568 -13.067 16.438 1.00 86.94 92 ASP A C 1
ATOM 700 O O . ASP A 1 92 ? -12.848 -13.740 15.446 1.00 86.94 92 ASP A O 1
ATOM 704 N N . GLY A 1 93 ? -11.394 -12.431 16.540 1.00 90.88 93 GLY A N 1
ATOM 705 C CA . GLY A 1 93 ? -10.321 -12.546 15.554 1.00 90.88 93 GLY A CA 1
ATOM 706 C C . GLY A 1 93 ? -9.645 -11.219 15.225 1.00 90.88 93 GLY A C 1
ATOM 707 O O . GLY A 1 93 ? -9.493 -10.348 16.071 1.00 90.88 93 GLY A O 1
ATOM 708 N N . ILE A 1 94 ? -9.182 -11.079 13.984 1.00 93.56 94 ILE A N 1
ATOM 709 C CA . ILE A 1 94 ? -8.610 -9.829 13.476 1.00 93.56 94 ILE A CA 1
ATOM 710 C C . ILE A 1 94 ? -9.621 -9.222 12.511 1.00 93.56 94 ILE A C 1
ATOM 712 O O . ILE A 1 94 ? -9.990 -9.851 11.518 1.00 93.56 94 ILE A O 1
ATOM 716 N N . LYS A 1 95 ? -10.053 -7.994 12.788 1.00 94.12 95 LYS A N 1
ATOM 717 C CA . LYS A 1 95 ? -10.755 -7.154 11.814 1.00 94.12 95 LYS A CA 1
ATOM 718 C C . LYS A 1 95 ? -9.734 -6.323 11.055 1.00 94.12 95 LYS A C 1
ATOM 720 O O . LYS A 1 95 ? -8.662 -6.032 11.575 1.00 94.12 95 LYS A O 1
ATOM 725 N N . MET A 1 96 ? -10.040 -5.953 9.821 1.00 92.88 96 MET A N 1
ATOM 726 C CA . MET A 1 96 ? -9.161 -5.107 9.021 1.00 92.88 96 MET A CA 1
ATOM 727 C C . MET A 1 96 ? -9.974 -3.995 8.387 1.00 92.88 96 MET A C 1
ATOM 729 O O . MET A 1 96 ? -11.069 -4.238 7.887 1.00 92.88 96 MET A O 1
ATOM 733 N N . VAL A 1 97 ? -9.407 -2.797 8.389 1.00 95.06 97 VAL A N 1
ATOM 734 C CA . VAL A 1 97 ? -9.824 -1.716 7.493 1.00 95.06 97 VAL A CA 1
ATOM 735 C C . VAL A 1 97 ? -8.794 -1.600 6.384 1.00 95.06 97 VAL A C 1
ATOM 737 O O . VAL A 1 97 ? -7.640 -2.007 6.568 1.00 95.06 97 VAL A O 1
ATOM 740 N N . ALA A 1 98 ? -9.195 -1.061 5.238 1.00 94.25 98 ALA A N 1
ATOM 741 C CA . ALA A 1 98 ? -8.280 -0.895 4.126 1.00 94.25 98 ALA A CA 1
ATOM 742 C C . ALA A 1 98 ? -8.608 0.326 3.276 1.00 94.25 98 ALA A C 1
ATOM 744 O O . ALA A 1 98 ? -9.779 0.592 3.011 1.00 94.25 98 ALA A O 1
ATOM 745 N N . ASP A 1 99 ? -7.560 0.978 2.781 1.00 94.69 99 ASP A N 1
ATOM 746 C CA . ASP A 1 99 ? -7.651 1.684 1.510 1.00 94.69 99 ASP A CA 1
ATOM 747 C C . ASP A 1 99 ? -7.322 0.706 0.388 1.00 94.69 99 ASP A C 1
ATOM 749 O O . ASP A 1 99 ? -6.297 0.012 0.423 1.00 94.69 99 ASP A O 1
ATOM 753 N N . LEU A 1 100 ? -8.184 0.674 -0.623 1.00 95.44 100 LEU A N 1
ATOM 754 C CA . LEU A 1 100 ? -7.970 -0.107 -1.831 1.00 95.44 100 LEU A CA 1
ATOM 755 C C . LEU A 1 100 ? -8.010 0.820 -3.038 1.00 95.44 100 LEU A C 1
ATOM 757 O O . LEU A 1 100 ? -9.044 1.406 -3.351 1.00 95.44 100 LEU A O 1
ATOM 761 N N . TYR A 1 101 ? -6.885 0.911 -3.735 1.00 95.31 101 TYR A N 1
ATOM 762 C CA . TYR A 1 101 ? -6.795 1.494 -5.065 1.00 95.31 101 TYR A CA 1
ATOM 763 C C . TYR A 1 101 ? -6.788 0.366 -6.096 1.00 95.31 101 TYR A C 1
ATOM 765 O O . TYR A 1 101 ? -6.024 -0.593 -5.963 1.00 95.31 101 TYR A O 1
ATOM 773 N N . LEU A 1 102 ? -7.612 0.501 -7.134 1.00 93.00 102 LEU A N 1
ATOM 774 C CA . LEU A 1 102 ? -7.595 -0.349 -8.321 1.00 93.00 102 LEU A CA 1
ATOM 775 C C . LEU A 1 102 ? -7.522 0.552 -9.548 1.00 93.00 102 LEU A C 1
ATOM 777 O O . LEU A 1 102 ? -8.349 1.450 -9.705 1.00 93.00 102 LEU A O 1
ATOM 781 N N . ALA A 1 103 ? -6.568 0.291 -10.436 1.00 90.50 103 ALA A N 1
ATOM 782 C CA . ALA A 1 103 ? -6.490 1.020 -11.691 1.00 90.50 103 ALA A CA 1
ATOM 783 C C . ALA A 1 103 ? -7.724 0.716 -12.550 1.00 90.50 103 ALA A C 1
ATOM 785 O O . ALA A 1 103 ? -8.002 -0.434 -12.890 1.00 90.50 103 ALA A O 1
ATOM 786 N N . ASN A 1 104 ? -8.465 1.757 -12.918 1.00 77.31 104 ASN A N 1
ATOM 787 C CA . ASN A 1 104 ? -9.740 1.663 -13.630 1.00 77.31 104 ASN A CA 1
ATOM 788 C C . ASN A 1 104 ? -9.673 2.258 -15.050 1.00 77.31 104 ASN A C 1
ATOM 790 O O . ASN A 1 104 ? -10.656 2.795 -15.547 1.00 77.31 104 ASN A O 1
ATOM 794 N N . GLN A 1 105 ? -8.516 2.140 -15.711 1.00 65.62 105 GLN A N 1
ATOM 795 C CA . GLN A 1 105 ? -8.217 2.710 -17.039 1.00 65.62 105 GLN A CA 1
ATOM 796 C C . GLN A 1 105 ? -8.242 4.247 -17.117 1.00 65.62 105 GLN A C 1
ATOM 798 O O . GLN A 1 105 ? -8.019 4.797 -18.197 1.00 65.62 105 GLN A O 1
ATOM 803 N N . SER A 1 106 ? -8.448 4.955 -16.000 1.00 62.31 106 SER A N 1
ATOM 804 C CA . SER A 1 106 ? -8.188 6.392 -15.930 1.00 62.31 106 SER A CA 1
ATOM 805 C C . SER A 1 106 ? -6.737 6.660 -16.314 1.00 62.31 106 SER A C 1
ATOM 807 O O . SER A 1 106 ? -5.811 6.122 -15.706 1.00 62.31 106 SER A O 1
ATOM 809 N N . SER A 1 107 ? -6.534 7.491 -17.338 1.00 67.75 107 SER A N 1
ATOM 810 C CA . SER A 1 107 ? -5.203 8.013 -17.629 1.00 67.75 107 SER A CA 1
ATOM 811 C C . SER A 1 107 ? -4.707 8.757 -16.396 1.00 67.75 107 SER A C 1
ATOM 813 O O . SER A 1 107 ? -5.430 9.584 -15.840 1.00 67.75 107 SER A O 1
ATOM 815 N N . THR A 1 108 ? -3.462 8.505 -16.001 1.00 69.75 108 THR A N 1
ATOM 816 C CA . THR A 1 108 ? -2.788 9.295 -14.968 1.00 69.75 108 THR A CA 1
ATOM 817 C C . THR A 1 108 ? -2.624 10.759 -15.383 1.00 69.75 108 THR A C 1
ATOM 819 O O . THR A 1 108 ? -2.268 11.577 -14.552 1.00 69.75 108 THR A O 1
ATOM 822 N N . GLY A 1 109 ? -2.905 11.132 -16.640 1.00 69.56 109 GLY A N 1
ATOM 823 C CA . GLY A 1 109 ? -2.643 12.480 -17.133 1.00 69.56 109 GLY A CA 1
ATOM 824 C C . GLY A 1 109 ? -1.163 12.833 -16.990 1.00 69.56 109 GLY A C 1
ATOM 825 O O . GLY A 1 109 ? -0.317 11.944 -16.941 1.00 69.56 109 GLY A O 1
ATOM 826 N N . LYS A 1 110 ? -0.862 14.133 -16.939 1.00 75.25 110 LYS A N 1
ATOM 827 C CA . LYS A 1 110 ? 0.466 14.627 -16.571 1.00 75.25 110 LYS A CA 1
ATOM 828 C C . LYS A 1 110 ? 0.444 14.968 -15.082 1.00 75.25 110 LYS A C 1
ATOM 830 O O . LYS A 1 110 ? 0.003 16.059 -14.731 1.00 75.25 110 LYS A O 1
ATOM 835 N N . ILE A 1 111 ? 0.855 14.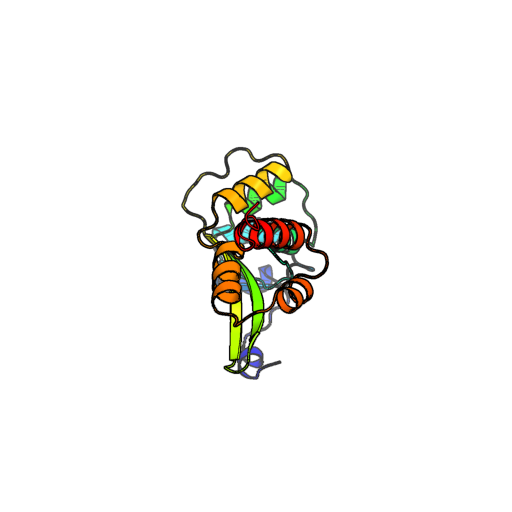033 -14.231 1.00 80.31 111 ILE A N 1
ATOM 836 C CA . ILE A 1 111 ? 0.975 14.240 -12.781 1.00 80.31 111 ILE A CA 1
ATOM 837 C C . ILE A 1 111 ? 2.427 14.590 -12.488 1.00 80.31 111 ILE A C 1
ATOM 839 O O . ILE A 1 111 ? 3.326 13.786 -12.700 1.00 80.31 111 ILE A O 1
ATOM 843 N N . SER A 1 112 ? 2.668 15.805 -12.011 1.00 77.38 112 SER A N 1
ATOM 844 C CA . SER A 1 112 ? 4.021 16.357 -11.896 1.00 77.38 112 SER A CA 1
ATOM 845 C C . SER A 1 112 ? 4.456 16.652 -10.466 1.00 77.38 112 SER A C 1
ATOM 847 O O . SER A 1 112 ? 5.609 17.022 -10.244 1.00 77.38 112 SER A O 1
ATOM 849 N N . THR A 1 113 ? 3.557 16.493 -9.495 1.00 83.38 113 THR A N 1
ATOM 850 C CA . THR A 1 113 ? 3.814 16.808 -8.088 1.00 83.38 113 THR A CA 1
ATOM 851 C C . THR A 1 113 ? 3.350 15.694 -7.156 1.00 83.38 113 THR A C 1
ATOM 853 O O . THR A 1 113 ? 2.465 14.905 -7.483 1.00 83.38 113 THR A O 1
ATOM 856 N N . PHE A 1 114 ? 3.944 15.658 -5.962 1.00 82.81 114 PHE A N 1
ATOM 857 C CA . PHE A 1 114 ? 3.569 14.726 -4.898 1.00 82.81 114 PHE A CA 1
ATOM 858 C C . PHE A 1 114 ? 2.087 14.853 -4.516 1.00 82.81 114 PHE A C 1
ATOM 860 O O . PHE A 1 114 ? 1.387 13.848 -4.419 1.00 82.81 114 PHE A O 1
ATOM 867 N N . ASP A 1 115 ? 1.599 16.086 -4.368 1.00 87.12 115 ASP A N 1
ATOM 868 C CA . ASP A 1 115 ? 0.209 16.361 -3.998 1.00 87.12 115 ASP A CA 1
ATOM 869 C C . ASP A 1 115 ? -0.765 15.874 -5.081 1.00 87.12 115 ASP A C 1
ATOM 871 O O . ASP A 1 115 ? -1.823 15.334 -4.771 1.00 87.12 115 ASP A O 1
ATOM 875 N N . GLU A 1 116 ? -0.409 16.003 -6.363 1.00 89.19 116 GLU A N 1
ATOM 876 C CA . GLU A 1 116 ? -1.218 15.477 -7.469 1.00 89.19 116 GLU A CA 1
ATOM 877 C C . GLU A 1 116 ? -1.279 13.940 -7.464 1.00 89.19 116 GLU A C 1
ATOM 879 O O . GLU A 1 116 ? -2.346 13.384 -7.726 1.00 89.19 116 GLU A O 1
ATOM 884 N N . ILE A 1 117 ? -0.182 13.248 -7.121 1.00 88.62 117 ILE A N 1
ATOM 885 C CA . ILE A 1 117 ? -0.176 11.782 -6.938 1.00 88.62 117 ILE A CA 1
ATOM 886 C C . ILE A 1 117 ? -1.114 11.393 -5.793 1.00 88.62 117 ILE A C 1
ATOM 888 O O . ILE A 1 117 ? -1.945 10.496 -5.949 1.00 88.62 117 ILE A O 1
ATOM 892 N N . GLU A 1 118 ? -0.998 12.070 -4.649 1.00 89.62 118 GLU A N 1
ATOM 893 C CA . GLU A 1 118 ? -1.833 11.806 -3.479 1.00 89.62 118 GLU A CA 1
ATOM 894 C C . GLU A 1 118 ? -3.320 12.009 -3.805 1.00 89.62 118 GLU A C 1
ATOM 896 O O . GLU A 1 118 ? -4.137 11.117 -3.564 1.00 89.62 118 GLU A O 1
ATOM 901 N N . GLN A 1 119 ? -3.674 13.137 -4.428 1.00 90.69 119 GLN A N 1
ATOM 902 C CA . GLN A 1 119 ? -5.049 13.426 -4.843 1.00 90.69 119 GLN A CA 1
ATOM 903 C C . GLN A 1 119 ? -5.568 12.414 -5.866 1.00 90.69 119 GLN A C 1
ATOM 905 O O . GLN A 1 119 ? -6.716 11.975 -5.764 1.00 90.69 119 GLN A O 1
ATOM 910 N N . PHE A 1 120 ? -4.735 12.005 -6.828 1.00 91.06 120 PHE A N 1
ATOM 911 C CA . PHE A 1 120 ? -5.106 10.986 -7.802 1.00 91.06 120 PHE A CA 1
ATOM 912 C C . PHE A 1 120 ? -5.448 9.662 -7.112 1.00 91.06 120 PHE A C 1
ATOM 914 O O . PHE A 1 120 ? -6.522 9.110 -7.357 1.00 91.06 120 PHE A O 1
ATOM 921 N N . LEU A 1 121 ? -4.583 9.177 -6.217 1.00 91.81 121 LEU A N 1
ATOM 922 C CA . LEU A 1 121 ? -4.805 7.925 -5.492 1.00 91.81 121 LEU A CA 1
ATOM 923 C C . LEU A 1 121 ? -6.064 7.991 -4.618 1.00 91.81 121 LEU A C 1
ATOM 925 O O . LEU A 1 121 ? -6.910 7.104 -4.714 1.00 91.81 121 LEU A O 1
ATOM 929 N N . ILE A 1 122 ? -6.230 9.057 -3.826 1.00 90.19 122 ILE A N 1
ATOM 930 C CA . ILE A 1 122 ? -7.400 9.255 -2.949 1.00 90.19 122 ILE A CA 1
ATOM 931 C C . ILE A 1 122 ? -8.704 9.346 -3.761 1.00 90.19 122 ILE A C 1
ATOM 933 O O . ILE A 1 122 ? -9.745 8.814 -3.351 1.00 90.19 122 ILE A O 1
ATOM 937 N N . GLY A 1 123 ? -8.662 10.013 -4.917 1.00 89.75 123 GLY A N 1
ATOM 938 C CA . GLY A 1 123 ? -9.802 10.171 -5.819 1.00 89.75 123 GLY A CA 1
ATOM 939 C C . GLY A 1 123 ? -10.254 8.870 -6.490 1.00 89.75 123 GLY A C 1
ATOM 940 O O . GLY A 1 123 ? -11.408 8.777 -6.899 1.00 89.75 123 GLY A O 1
ATOM 941 N N . HIS A 1 124 ? -9.380 7.862 -6.560 1.00 91.06 124 HIS A N 1
ATOM 942 C CA . HIS A 1 124 ? -9.625 6.583 -7.237 1.00 91.06 124 HIS A CA 1
ATOM 943 C C . HIS A 1 124 ? -9.664 5.382 -6.278 1.00 91.06 124 HIS A C 1
ATOM 945 O O . HIS A 1 124 ? -9.564 4.229 -6.704 1.00 91.06 124 HIS A O 1
ATOM 951 N N . LEU A 1 125 ? -9.826 5.629 -4.976 1.00 93.19 125 LEU A N 1
ATOM 952 C CA . LEU A 1 125 ? -10.072 4.568 -4.005 1.00 93.19 125 LEU A CA 1
ATOM 953 C C . LEU A 1 125 ? -11.422 3.895 -4.270 1.00 93.19 125 LEU A C 1
ATOM 955 O O . LEU A 1 125 ? -12.456 4.558 -4.328 1.00 93.19 125 LEU A O 1
ATOM 959 N N . VAL A 1 126 ? -11.414 2.567 -4.366 1.00 94.25 126 VAL A N 1
ATOM 960 C CA . VAL A 1 126 ? -12.634 1.743 -4.421 1.00 94.25 126 VAL A CA 1
ATOM 961 C C . VAL A 1 126 ? -13.115 1.333 -3.027 1.00 94.25 126 VAL A C 1
ATOM 963 O O . VAL A 1 126 ? -14.272 0.962 -2.862 1.00 94.25 126 VAL A O 1
ATOM 966 N N . ALA A 1 127 ? -12.235 1.406 -2.027 1.00 94.00 127 ALA A N 1
ATOM 967 C CA . ALA A 1 127 ? -12.567 1.276 -0.615 1.00 94.00 127 ALA A CA 1
ATOM 968 C C . ALA A 1 127 ? -11.708 2.252 0.191 1.00 94.00 127 ALA A C 1
ATOM 970 O O . ALA A 1 127 ? -10.532 2.442 -0.131 1.00 94.00 127 ALA A O 1
ATOM 971 N N . ARG A 1 128 ? -12.310 2.859 1.214 1.00 95.00 128 ARG A N 1
ATOM 972 C CA . ARG A 1 128 ? -11.677 3.835 2.101 1.00 95.00 128 ARG A CA 1
ATOM 973 C C . ARG A 1 128 ? -11.639 3.285 3.517 1.00 95.00 128 ARG A C 1
ATOM 975 O O . ARG A 1 128 ? -12.662 2.819 4.025 1.00 95.00 128 ARG A O 1
ATOM 982 N N . TRP A 1 129 ? -10.492 3.371 4.184 1.00 93.50 129 TRP A N 1
ATOM 983 C CA . TRP A 1 129 ? -10.368 2.859 5.548 1.00 93.50 129 TRP A CA 1
ATOM 984 C C . TRP A 1 129 ? -11.269 3.618 6.527 1.00 93.50 129 TRP A C 1
ATOM 986 O O . TRP A 1 129 ? -11.687 3.033 7.523 1.00 93.50 129 TRP A O 1
ATOM 996 N N . GLN A 1 130 ? -11.578 4.892 6.254 1.00 94.12 130 GLN A N 1
ATOM 997 C CA . GLN A 1 130 ? -12.435 5.736 7.091 1.00 94.12 130 GLN A CA 1
ATOM 998 C C . GLN A 1 130 ? -13.838 5.149 7.228 1.00 94.12 130 GLN A C 1
ATOM 1000 O O . GLN A 1 130 ? -14.364 5.105 8.337 1.00 94.12 130 GLN A O 1
ATOM 1005 N N . ASP A 1 131 ? -14.412 4.673 6.123 1.00 94.44 131 ASP A N 1
ATOM 1006 C CA . ASP A 1 131 ? -15.761 4.107 6.101 1.00 94.44 131 ASP A CA 1
ATOM 1007 C C . ASP A 1 131 ? -15.787 2.812 6.923 1.00 94.44 131 ASP A C 1
ATOM 1009 O O . ASP A 1 131 ? -16.574 2.667 7.855 1.00 94.44 131 ASP A O 1
ATOM 1013 N N . GLY A 1 132 ? -14.821 1.919 6.677 1.00 94.75 132 GLY A N 1
ATOM 1014 C CA . GLY A 1 132 ? -14.684 0.687 7.455 1.00 94.75 132 GLY A CA 1
ATOM 1015 C C . GLY A 1 132 ? -14.384 0.934 8.938 1.00 94.75 132 GLY A C 1
ATOM 1016 O O . GLY A 1 132 ? -14.846 0.183 9.795 1.00 94.75 132 GLY A O 1
ATOM 1017 N N . LEU A 1 133 ? -13.627 1.983 9.277 1.00 95.38 133 LEU A N 1
ATOM 1018 C CA . LEU A 1 133 ? -13.365 2.324 10.673 1.00 95.38 133 LEU A CA 1
ATOM 1019 C C . LEU A 1 133 ? -14.601 2.917 11.352 1.00 95.38 133 LEU A C 1
ATOM 1021 O O . LEU A 1 133 ? -14.837 2.604 12.516 1.00 95.38 133 LEU A O 1
ATOM 1025 N N . ALA A 1 134 ? -15.384 3.741 10.652 1.00 95.62 134 ALA A N 1
ATOM 1026 C CA . ALA A 1 134 ? -16.654 4.242 11.165 1.00 95.62 134 ALA A CA 1
ATOM 1027 C C . ALA A 1 134 ? -17.579 3.076 11.531 1.00 95.62 134 ALA A C 1
ATOM 1029 O O . ALA A 1 134 ? -18.069 3.038 12.654 1.00 95.62 134 ALA A O 1
ATOM 1030 N N . ASP A 1 135 ? -17.713 2.075 10.656 1.00 95.00 135 ASP A N 1
ATOM 1031 C CA . ASP A 1 135 ? -18.524 0.881 10.922 1.00 95.00 135 ASP A CA 1
ATOM 1032 C C . ASP A 1 135 ? -18.043 0.109 12.163 1.00 95.00 135 ASP A C 1
ATOM 1034 O O . ASP A 1 135 ? -18.850 -0.298 13.002 1.00 95.00 135 ASP A O 1
ATOM 1038 N N . LEU A 1 136 ? -16.725 -0.065 12.323 1.00 94.88 136 LEU A N 1
ATOM 1039 C CA . LEU A 1 136 ? -16.146 -0.760 13.481 1.00 94.88 136 LEU A CA 1
ATOM 1040 C C . LEU A 1 136 ? -16.293 0.019 14.798 1.00 94.88 136 LEU A C 1
ATOM 1042 O O . LEU A 1 136 ? -16.425 -0.598 15.863 1.00 94.88 136 LEU A O 1
ATOM 1046 N N . LEU A 1 137 ? -16.245 1.353 14.741 1.00 94.88 137 LEU A N 1
ATOM 1047 C CA . LEU A 1 137 ? -16.500 2.232 15.885 1.00 94.88 137 LEU A CA 1
ATOM 1048 C C . LEU A 1 137 ? -17.991 2.225 16.251 1.00 94.88 137 LEU A C 1
ATOM 1050 O O . LEU A 1 137 ? -18.335 2.133 17.429 1.00 94.88 137 LEU A O 1
ATOM 1054 N N . ASP A 1 138 ? -18.870 2.274 15.251 1.00 94.94 138 ASP A N 1
ATOM 1055 C CA . ASP A 1 138 ? -20.326 2.252 15.403 1.00 94.94 138 ASP A CA 1
ATOM 1056 C C . ASP A 1 138 ? -20.816 0.941 16.014 1.00 94.94 138 ASP A C 1
ATOM 1058 O O . ASP A 1 138 ? -21.695 0.942 16.877 1.00 94.94 138 ASP A O 1
ATOM 1062 N N . SER A 1 139 ? -20.212 -0.179 15.615 1.00 93.31 139 SER A N 1
ATOM 1063 C CA . SER A 1 139 ? -20.515 -1.498 16.164 1.00 93.31 139 SER A CA 1
ATOM 1064 C C . SER A 1 139 ? -19.872 -1.755 17.533 1.00 93.31 139 SER A C 1
ATOM 1066 O O . SER A 1 139 ? -20.077 -2.824 18.107 1.00 93.31 139 SER A O 1
ATOM 1068 N N . GLY A 1 140 ? -19.037 -0.836 18.035 1.00 92.38 140 GLY A N 1
ATOM 1069 C CA . GLY A 1 140 ? -18.288 -1.000 19.283 1.00 92.38 140 GLY A CA 1
ATOM 1070 C C . GLY A 1 140 ? -17.243 -2.122 19.254 1.00 92.38 140 GLY A C 1
ATOM 1071 O O . GLY A 1 140 ? -16.799 -2.565 20.312 1.00 92.38 140 GLY A O 1
ATOM 1072 N N . ILE A 1 141 ? -16.854 -2.602 18.066 1.00 93.69 141 ILE A N 1
ATOM 1073 C CA . ILE A 1 141 ? -15.814 -3.636 17.920 1.00 93.69 141 ILE A CA 1
ATOM 1074 C C . ILE A 1 141 ? -14.428 -3.026 18.148 1.00 93.69 141 ILE A C 1
ATOM 1076 O O . ILE A 1 141 ? -13.539 -3.686 18.685 1.00 93.69 141 ILE A O 1
ATOM 1080 N N . VAL A 1 142 ? -14.258 -1.765 17.749 1.00 93.62 142 VAL A N 1
ATOM 1081 C CA . VAL A 1 142 ? -13.040 -0.978 17.938 1.00 93.62 142 VAL A CA 1
ATOM 1082 C C . VAL A 1 142 ? -13.368 0.247 18.785 1.00 93.62 142 VAL A C 1
ATOM 1084 O O . VAL A 1 142 ? -14.390 0.898 18.584 1.00 93.62 142 VAL A O 1
ATOM 1087 N N . SER A 1 143 ? -12.496 0.585 19.734 1.00 92.81 143 SER A N 1
ATOM 1088 C CA . SER A 1 143 ? -12.557 1.843 20.480 1.00 92.81 143 SER A CA 1
ATOM 1089 C C . SER A 1 143 ? -11.729 2.947 19.813 1.00 92.81 143 SER A C 1
ATOM 1091 O O . SER A 1 143 ? -10.805 2.690 19.039 1.00 92.81 143 SER A O 1
ATOM 1093 N N . VAL A 1 144 ? -12.004 4.204 20.168 1.00 92.62 144 VAL A N 1
ATOM 1094 C CA . VAL A 1 144 ? -11.218 5.366 19.708 1.00 92.62 144 VAL A CA 1
ATOM 1095 C C . VAL A 1 144 ? -9.734 5.230 20.070 1.00 92.62 144 VAL A C 1
ATOM 1097 O O . VAL A 1 144 ? -8.868 5.612 19.283 1.00 92.62 144 VAL A O 1
ATOM 1100 N N . ASP A 1 145 ? -9.420 4.663 21.235 1.00 91.31 145 ASP A N 1
ATOM 1101 C CA . ASP A 1 145 ? -8.032 4.471 21.661 1.00 91.31 145 ASP A CA 1
ATOM 1102 C C . ASP A 1 145 ? -7.343 3.367 20.855 1.00 91.31 145 ASP A C 1
ATOM 1104 O O . ASP A 1 145 ? -6.216 3.559 20.397 1.00 91.31 145 ASP A O 1
ATOM 1108 N N . GLN A 1 146 ? -8.041 2.257 20.583 1.00 92.00 146 GLN A N 1
ATOM 1109 C CA . GLN A 1 146 ? -7.538 1.209 19.690 1.00 92.00 146 GLN A CA 1
ATOM 1110 C C . GLN A 1 146 ? -7.280 1.756 18.279 1.00 92.00 146 GLN A C 1
ATOM 1112 O O . GLN A 1 146 ? -6.239 1.457 17.694 1.00 92.00 146 GLN A O 1
ATOM 1117 N N . ALA A 1 147 ? -8.171 2.609 17.759 1.00 92.19 147 ALA A N 1
ATOM 1118 C CA . ALA A 1 147 ? -7.983 3.307 16.487 1.00 92.19 147 ALA A CA 1
ATOM 1119 C C . ALA A 1 147 ? -6.704 4.161 16.470 1.00 92.19 147 ALA A C 1
ATOM 1121 O O . ALA A 1 147 ? -5.895 4.041 15.551 1.00 92.19 147 ALA A O 1
ATOM 1122 N N . LYS A 1 148 ? -6.463 4.972 17.506 1.00 90.81 148 LYS A N 1
ATOM 1123 C CA . LYS A 1 148 ? -5.238 5.787 17.610 1.00 90.81 148 LYS A CA 1
ATOM 1124 C C . LYS A 1 148 ? -3.972 4.935 17.685 1.00 90.81 148 LYS A C 1
ATOM 1126 O O . LYS A 1 148 ? -2.961 5.289 17.085 1.00 90.81 148 LYS A O 1
ATOM 1131 N N . THR A 1 149 ? -4.012 3.818 18.413 1.00 90.44 149 THR A N 1
ATOM 1132 C CA . THR A 1 149 ? -2.867 2.904 18.524 1.00 90.44 149 THR A CA 1
ATOM 1133 C C . THR A 1 149 ? -2.551 2.213 17.199 1.00 90.44 149 THR A C 1
ATOM 1135 O O . THR A 1 149 ? -1.377 2.065 16.863 1.00 90.44 149 THR A O 1
ATOM 1138 N N . ALA A 1 150 ? -3.571 1.812 16.438 1.00 89.25 150 ALA A N 1
ATOM 1139 C CA . ALA A 1 150 ? -3.391 1.105 15.171 1.00 89.25 150 ALA A CA 1
ATOM 1140 C C . ALA A 1 150 ? -2.817 1.993 14.050 1.00 89.25 150 ALA A C 1
ATOM 1142 O O . ALA A 1 150 ? -2.170 1.486 13.136 1.00 89.25 150 ALA A O 1
ATOM 1143 N N . PHE A 1 151 ? -2.996 3.314 14.146 1.00 86.31 151 PHE A N 1
ATOM 1144 C CA . PHE A 1 151 ? -2.494 4.305 13.191 1.00 86.31 151 PHE A CA 1
ATOM 1145 C C . PHE A 1 151 ? -1.451 5.238 13.836 1.00 86.31 151 P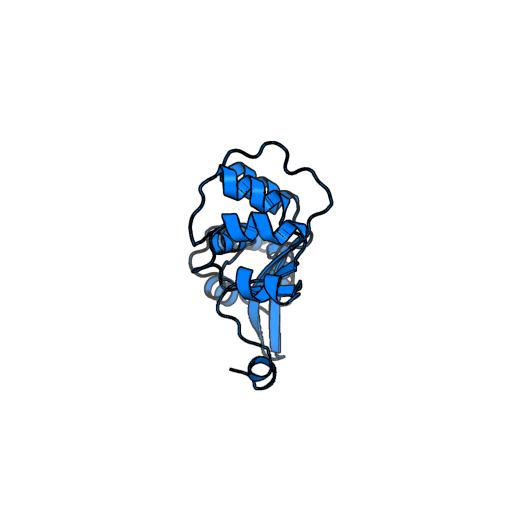HE A C 1
ATOM 1147 O O . PHE A 1 151 ? -1.708 6.432 14.033 1.00 86.31 151 PHE A O 1
ATOM 1154 N N . PRO A 1 152 ? -0.250 4.738 14.180 1.00 75.31 152 PRO A N 1
ATOM 1155 C CA . PRO A 1 152 ? 0.730 5.535 14.902 1.00 75.31 152 PRO A CA 1
ATOM 1156 C C . PRO A 1 152 ? 1.173 6.750 14.076 1.00 75.31 152 PRO A C 1
ATOM 1158 O O . PRO A 1 152 ? 1.656 6.608 12.955 1.00 75.31 152 PRO A O 1
ATOM 1161 N N . ARG A 1 153 ? 1.071 7.950 14.667 1.00 73.25 153 ARG A N 1
ATOM 1162 C CA . ARG A 1 153 ? 1.538 9.230 14.089 1.00 73.25 153 ARG A CA 1
ATOM 1163 C C . ARG A 1 153 ? 0.857 9.638 12.774 1.00 73.25 153 ARG A C 1
ATOM 1165 O O . ARG A 1 153 ? 1.398 10.466 12.041 1.00 73.25 153 ARG A O 1
ATOM 1172 N N . SER A 1 154 ? -0.314 9.087 12.465 1.00 80.00 154 SER A N 1
ATOM 1173 C CA . SER A 1 154 ? -1.097 9.533 11.313 1.00 80.00 154 SER A CA 1
ATOM 1174 C C . SER A 1 154 ? -1.878 10.804 11.673 1.00 80.00 154 SER A C 1
ATOM 1176 O O . SER A 1 154 ? -2.656 10.827 12.620 1.00 80.00 154 SER A O 1
ATOM 1178 N N . ARG A 1 155 ? -1.696 11.890 10.915 1.00 81.00 155 ARG A N 1
ATOM 1179 C CA . ARG A 1 155 ? -2.542 13.092 11.070 1.00 81.00 155 ARG A CA 1
ATOM 1180 C C . ARG A 1 155 ? -3.957 12.857 10.539 1.00 81.00 155 ARG A C 1
ATOM 1182 O O . ARG A 1 155 ? -4.917 13.445 11.032 1.00 81.00 155 ARG A O 1
ATOM 1189 N N . ASN A 1 156 ? -4.088 11.952 9.571 1.00 85.44 156 ASN A N 1
ATOM 1190 C CA . ASN A 1 156 ? -5.359 11.620 8.939 1.00 85.44 156 ASN A CA 1
ATOM 1191 C C . ASN A 1 156 ? -6.309 10.918 9.923 1.00 85.44 156 ASN A C 1
ATOM 1193 O O . ASN A 1 156 ? -7.499 11.233 9.938 1.00 85.44 156 ASN A O 1
ATOM 1197 N N . ILE A 1 157 ? -5.796 10.042 10.803 1.00 90.00 157 ILE A N 1
ATOM 1198 C CA . ILE A 1 157 ? -6.628 9.410 11.844 1.00 90.00 157 ILE A CA 1
ATOM 1199 C C . ILE A 1 157 ? -7.113 10.424 12.885 1.00 90.00 157 ILE A C 1
ATOM 1201 O O . ILE A 1 157 ? -8.269 10.373 13.296 1.00 90.00 157 ILE A O 1
ATOM 1205 N N . GLU A 1 158 ? -6.275 11.383 13.282 1.00 89.25 158 GLU A N 1
ATOM 1206 C CA . GLU A 1 158 ? -6.657 12.418 14.251 1.00 89.25 158 GLU A CA 1
ATOM 1207 C C . GLU A 1 158 ? -7.778 13.311 13.704 1.00 89.25 158 GLU A C 1
ATOM 1209 O O . GLU A 1 158 ? -8.770 13.568 14.397 1.00 89.25 158 GLU A O 1
ATOM 1214 N N . ALA A 1 159 ? -7.650 13.738 12.444 1.00 90.88 159 ALA A N 1
ATOM 1215 C CA . ALA A 1 159 ? -8.666 14.525 11.755 1.00 90.88 159 ALA A CA 1
ATOM 1216 C C . ALA A 1 159 ? -9.986 13.749 11.615 1.00 90.88 159 ALA A C 1
ATOM 1218 O O . ALA A 1 159 ? -11.049 14.282 11.950 1.00 90.88 159 ALA A O 1
ATOM 1219 N N . PHE A 1 160 ? -9.918 12.480 11.195 1.00 92.88 160 PHE A N 1
ATOM 1220 C CA . PHE A 1 160 ? -11.083 11.604 11.079 1.00 92.88 160 PHE A CA 1
ATOM 1221 C C . PHE A 1 160 ? -11.806 11.433 12.419 1.00 92.88 160 PHE A C 1
ATOM 1223 O O . PHE A 1 160 ? -12.996 11.728 12.511 1.00 92.88 160 PHE A O 1
ATOM 1230 N N . LEU A 1 161 ? -11.094 11.027 13.478 1.00 93.31 161 LEU A N 1
ATOM 1231 C CA . LEU A 1 161 ? -11.693 10.790 14.795 1.00 93.31 161 LEU A CA 1
ATOM 1232 C C . LEU A 1 161 ? -12.308 12.069 15.375 1.00 93.31 161 LEU A C 1
ATOM 1234 O O . LEU A 1 161 ? -13.380 12.021 15.974 1.00 93.31 161 LEU A O 1
ATOM 1238 N N . THR A 1 162 ? -11.672 13.224 15.161 1.00 93.06 162 THR A N 1
ATOM 1239 C CA . THR A 1 162 ? -12.228 14.521 15.573 1.00 93.06 162 THR A CA 1
ATOM 1240 C C . THR A 1 162 ? -13.546 14.820 14.856 1.00 93.06 162 THR A C 1
ATOM 1242 O O . THR A 1 162 ? -14.502 15.264 15.492 1.00 93.06 162 THR A O 1
ATOM 1245 N N . GLY A 1 163 ? -13.617 14.581 13.543 1.00 92.38 163 GLY A N 1
ATOM 1246 C CA . GLY A 1 163 ? -14.846 14.744 12.762 1.00 92.38 163 GLY A CA 1
ATOM 1247 C C . GLY A 1 163 ? -15.945 13.771 13.191 1.00 92.38 163 GLY A C 1
ATOM 1248 O O . GLY A 1 163 ? -17.070 14.191 13.457 1.00 92.38 163 GLY A O 1
ATOM 1249 N N . TYR A 1 164 ? -15.594 12.496 13.343 1.00 91.94 164 TYR A N 1
ATOM 1250 C CA . TYR A 1 164 ? -16.491 11.426 13.777 1.00 91.94 164 TYR A CA 1
ATOM 1251 C C . TYR A 1 164 ? -17.120 11.717 15.151 1.00 91.94 164 TYR A C 1
ATOM 1253 O O . TYR A 1 164 ? -18.340 11.668 15.311 1.00 91.94 164 TYR A O 1
ATOM 1261 N N . LEU A 1 165 ? -16.313 12.117 16.142 1.00 90.75 165 LEU A N 1
ATOM 1262 C CA . LEU A 1 165 ? -16.803 12.429 17.491 1.00 90.75 165 LEU A CA 1
ATOM 1263 C C . LEU A 1 165 ? -17.737 13.647 17.520 1.00 90.75 165 LEU A C 1
ATOM 1265 O O . LEU A 1 165 ? -18.713 13.652 18.274 1.00 90.75 165 LEU A O 1
ATOM 1269 N N . LYS A 1 166 ? -17.481 14.663 16.684 1.00 90.69 166 LYS A N 1
ATOM 1270 C CA . LYS A 1 166 ? -18.373 15.829 16.551 1.00 90.69 166 LYS A CA 1
ATOM 1271 C C . LYS A 1 166 ? -19.743 15.452 15.991 1.00 90.69 166 LYS A C 1
ATOM 1273 O O . LYS A 1 166 ? -20.725 16.071 16.372 1.00 90.69 166 LYS A O 1
ATOM 1278 N N . GLN A 1 167 ? -19.813 14.455 15.111 1.00 85.19 167 GLN A N 1
ATOM 1279 C CA . GLN A 1 167 ? -21.075 13.970 14.546 1.00 85.19 167 GLN A CA 1
ATOM 1280 C C . GLN A 1 167 ? -21.843 13.064 15.522 1.00 85.19 167 GLN A C 1
ATOM 1282 O O . GLN A 1 167 ? -23.071 13.088 15.539 1.00 85.19 167 GLN A O 1
ATOM 1287 N N . LYS A 1 168 ? -21.135 12.284 16.352 1.00 79.06 168 LYS A N 1
ATOM 1288 C CA . LYS A 1 168 ? -21.729 11.368 17.347 1.00 79.06 168 LYS A CA 1
ATOM 1289 C C . LYS A 1 168 ? -22.169 12.045 18.643 1.00 79.06 168 LYS A C 1
ATOM 1291 O O . LYS A 1 168 ? -22.982 11.474 19.361 1.00 79.06 168 LYS A O 1
ATOM 1296 N N . THR A 1 169 ? -21.642 13.226 18.956 1.00 62.25 169 THR A N 1
ATOM 1297 C CA . THR A 1 169 ? -22.108 14.029 20.092 1.00 62.25 169 THR A CA 1
ATOM 1298 C C . THR A 1 169 ? -23.324 14.829 19.623 1.00 62.25 169 THR A C 1
ATOM 1300 O O . THR A 1 169 ? -23.141 15.769 18.847 1.00 62.25 169 THR A O 1
ATOM 1303 N N . PRO A 1 170 ? -24.565 14.508 20.041 1.00 49.19 170 PRO A N 1
ATOM 1304 C CA . PRO A 1 170 ? -25.676 15.413 19.784 1.00 49.19 170 PRO A CA 1
ATOM 1305 C C . PRO A 1 170 ? -25.331 16.743 20.453 1.00 49.19 170 PRO A C 1
ATOM 1307 O O . PRO A 1 170 ? -24.769 16.733 21.551 1.00 49.19 170 PRO A O 1
ATOM 1310 N N . LEU A 1 171 ? -25.664 17.873 19.818 1.00 47.78 171 LEU A N 1
ATOM 1311 C CA . LEU A 1 171 ? -25.741 19.151 20.525 1.00 47.78 171 LEU A CA 1
ATOM 1312 C C . LEU A 1 171 ? -26.495 18.890 21.831 1.00 47.78 171 LEU A C 1
ATOM 1314 O O . LEU A 1 171 ? -27.684 18.574 21.800 1.00 47.78 171 LEU A O 1
ATOM 1318 N N . ALA A 1 172 ? -25.783 18.939 22.958 1.00 43.12 172 ALA A N 1
ATOM 1319 C CA . ALA A 1 172 ? -26.412 18.907 24.261 1.00 43.12 172 ALA A CA 1
ATOM 1320 C C . ALA A 1 172 ? -27.426 20.050 24.251 1.00 43.12 172 ALA A C 1
ATOM 1322 O O . ALA A 1 172 ? -27.053 21.202 24.022 1.00 43.12 172 ALA A O 1
ATOM 1323 N N . ALA A 1 173 ? -28.702 19.679 24.353 1.00 42.47 173 ALA A N 1
ATOM 1324 C CA . ALA A 1 173 ? -29.824 20.593 24.298 1.00 42.47 173 ALA A CA 1
ATOM 1325 C C . ALA A 1 173 ? -29.579 21.764 25.260 1.00 42.47 173 ALA A C 1
ATOM 1327 O O . ALA A 1 173 ? -29.277 21.556 26.436 1.00 42.47 173 ALA A O 1
ATOM 1328 N N . SER A 1 174 ? -29.659 22.966 24.693 1.00 36.88 174 SER A N 1
ATOM 1329 C CA . SER A 1 174 ? -29.798 24.250 25.381 1.00 36.88 174 SER A CA 1
ATOM 1330 C C . SER A 1 174 ? -30.991 24.266 26.324 1.00 36.88 174 SER A C 1
ATOM 1332 O O . SER A 1 174 ? -32.047 23.755 25.880 1.00 36.88 174 SER A O 1
#

Secondary structure (DSSP, 8-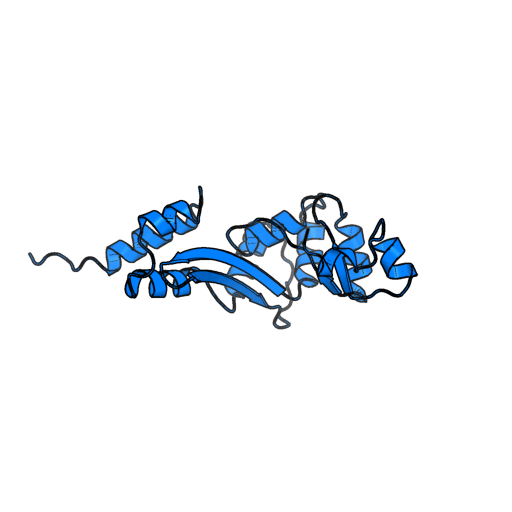state):
--HHHHTSPP-S-HHHHHHTT--EEEE-GGG--HHHHHHHTTTSEEEE----SSHHHHHHHHTTT---HHHHHHHHTT--EEEEEEEEEETTEEEEEEEEEE--S----S--SHHHHHHHHHHTEEE-HHHHHHHHHHTTSS-HHHHHHHSTT-HHHHHHHHHHHHHHS-----

Foldseek 3Di:
DDPVVVPDDDDPDPVRCVVVPAQEDEDEQLPDALVSVLVNLVRHHYDYDDDDQAQLRRLVRSNNVDDDQVSSLSVLQSDQKDWRWFWFDFPVGIDIFIFIAGDPVPDLPDQRDSVSSVCVRVVRTPGDSLVVVLVCCVVVRDDLVSQPVRDDPDPVSVVSVVVSVVVVDDPPDD

pLDDT: mean 86.7, std 11.19, range [36.88, 96.25]